Protein AF-A0A950WSG7-F1 (afdb_monomer)

Foldseek 3Di:
DDDPPVCPPVCPVVVVVVVVLVVCLVVVNFKDKDKDFPPPVVPQVVVVVVQKDWDDPVRQDPVNVVVLVVVVVVVRHSVRMTMIMHGNDHD

Sequence (91 aa):
LAVSSGHGGRGLGTALIDAVVQWATTNGMPALTLTTFRDVPWNRPFYERRGFRVLAADEVTPGLRAKVIEEESYGLPAEIRVVMRRDITGR

pLDDT: mean 84.62, std 13.29, range [42.22, 95.38]

Nearest PDB structures (foldseek):
  3d8p-assembly1_A  TM=8.148E-01  e=2.534E-03  Staphylococcus aureus subsp. aureus Mu50
  2cnt-assembly4_D  TM=7.202E-01  e=3.104E-03  Salmonella enterica subsp. enterica serovar Typhimurium str. LT2
  5isv-assembly2_B  TM=7.452E-01  e=6.987E-03  Escherichia coli O157:H7
  2j8n-assembly1_A  TM=7.665E-01  e=2.061E-02  Pseudomonas aeruginosa
  1yvo-assembly1_A  TM=7.691E-01  e=1.118E-01  Pseudomonas aeruginosa PAO1

Mean predicted aligned error: 5.74 Å

Structure (mmCIF, N/CA/C/O backbone):
data_AF-A0A950WSG7-F1
#
_entry.id   AF-A0A950WSG7-F1
#
loop_
_atom_site.group_PDB
_atom_site.id
_atom_site.type_symbol
_atom_site.label_atom_id
_atom_site.label_alt_id
_atom_site.label_comp_id
_atom_site.label_asym_id
_atom_site.label_entity_id
_atom_site.label_seq_id
_atom_site.pdbx_PDB_ins_code
_atom_site.Cartn_x
_atom_site.Cartn_y
_atom_site.Cartn_z
_atom_site.occupancy
_atom_site.B_iso_or_equiv
_atom_site.auth_seq_id
_atom_site.auth_comp_id
_atom_site.auth_asym_id
_atom_site.auth_atom_id
_atom_site.pdbx_PDB_model_num
ATOM 1 N N . LEU A 1 1 ? 6.060 6.310 1.419 1.00 57.91 1 LEU A N 1
ATOM 2 C CA . LEU A 1 1 ? 6.819 6.159 2.686 1.00 57.91 1 LEU A CA 1
ATOM 3 C C . LEU A 1 1 ? 8.221 5.686 2.341 1.00 57.91 1 LEU A C 1
ATOM 5 O O . LEU A 1 1 ? 8.331 4.679 1.657 1.00 57.91 1 LEU A O 1
ATOM 9 N N . ALA A 1 2 ? 9.263 6.385 2.781 1.00 49.28 2 ALA A N 1
ATOM 10 C CA . ALA A 1 2 ? 10.647 5.958 2.592 1.00 49.28 2 ALA A CA 1
ATOM 11 C C . ALA A 1 2 ? 11.391 6.087 3.924 1.00 49.28 2 ALA A C 1
ATOM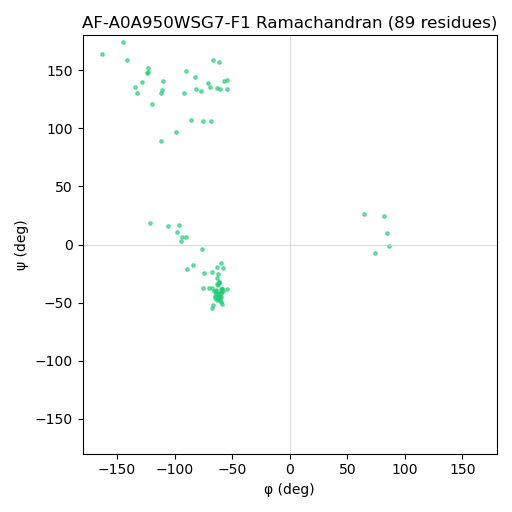 13 O O . ALA A 1 2 ? 11.310 7.121 4.582 1.00 49.28 2 ALA A O 1
ATOM 14 N N . VAL A 1 3 ? 12.090 5.028 4.328 1.00 54.41 3 VAL A N 1
ATOM 15 C CA . VAL A 1 3 ? 13.055 5.054 5.433 1.00 5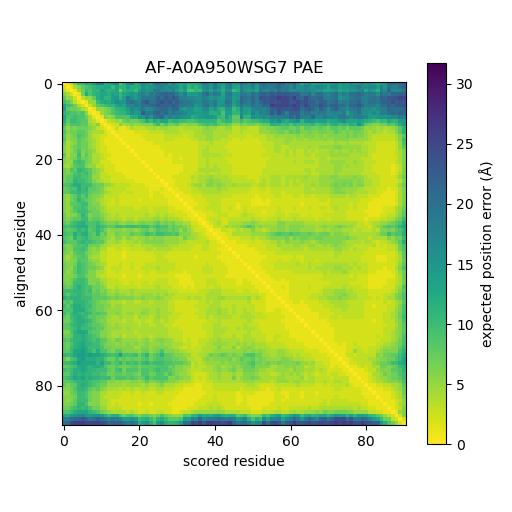4.41 3 VAL A CA 1
ATOM 16 C C . VAL A 1 3 ? 14.422 4.855 4.799 1.00 54.41 3 VAL A C 1
ATOM 18 O O . VAL A 1 3 ? 14.586 3.941 3.993 1.00 54.41 3 VAL A O 1
ATOM 21 N N . SER A 1 4 ? 15.387 5.713 5.135 1.00 42.56 4 SER A N 1
ATOM 22 C CA . SER A 1 4 ? 16.763 5.577 4.647 1.00 42.56 4 SER A CA 1
ATOM 23 C C . SER A 1 4 ? 17.310 4.180 4.970 1.00 42.56 4 SER A C 1
ATOM 25 O O . SER A 1 4 ? 17.174 3.697 6.098 1.00 42.56 4 SER A O 1
ATOM 27 N N . SER A 1 5 ? 17.938 3.537 3.982 1.00 48.62 5 SER A N 1
ATOM 28 C CA . SER A 1 5 ? 18.468 2.167 4.056 1.00 48.62 5 SER A CA 1
ATOM 29 C 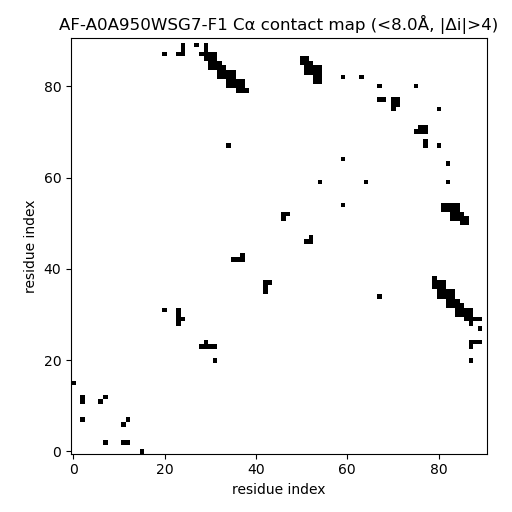C . SER A 1 5 ? 19.493 1.960 5.181 1.00 48.62 5 SER A C 1
ATOM 31 O O . SER A 1 5 ? 19.648 0.838 5.653 1.00 48.62 5 SER A O 1
ATOM 33 N N . GLY A 1 6 ? 20.114 3.031 5.695 1.00 42.22 6 GLY A N 1
ATOM 34 C CA . GLY A 1 6 ? 21.019 2.995 6.855 1.00 42.22 6 GLY A CA 1
ATOM 35 C C . GLY A 1 6 ? 20.342 2.856 8.230 1.00 42.22 6 GLY A C 1
ATOM 36 O O . GLY A 1 6 ? 21.034 2.758 9.237 1.00 42.22 6 GLY A O 1
ATOM 37 N N . HIS A 1 7 ? 19.005 2.858 8.299 1.00 49.84 7 HIS A N 1
ATOM 38 C CA . HIS A 1 7 ? 18.237 2.765 9.554 1.00 49.84 7 HIS A CA 1
ATOM 39 C C . HIS A 1 7 ? 17.282 1.557 9.594 1.00 49.84 7 HIS A C 1
ATOM 41 O O . HIS A 1 7 ? 16.346 1.510 10.403 1.00 49.84 7 HIS A O 1
ATOM 47 N N . GLY A 1 8 ? 17.515 0.564 8.728 1.00 55.53 8 GLY A N 1
ATOM 48 C CA . GLY A 1 8 ? 16.807 -0.714 8.765 1.00 55.53 8 GLY A CA 1
ATOM 49 C C . GLY A 1 8 ? 16.965 -1.408 10.125 1.00 55.53 8 GLY A C 1
ATOM 50 O O . GLY A 1 8 ? 18.023 -1.358 10.740 1.00 55.53 8 GLY A O 1
ATOM 51 N N . GLY A 1 9 ? 15.895 -2.030 10.629 1.00 61.03 9 GLY A N 1
ATOM 52 C CA . GLY A 1 9 ? 15.948 -2.843 11.855 1.00 61.03 9 GLY A CA 1
ATOM 53 C C . GLY A 1 9 ? 15.761 -2.102 13.187 1.00 61.03 9 GLY A C 1
ATOM 54 O O . GLY A 1 9 ? 15.696 -2.753 14.220 1.00 61.03 9 GLY A O 1
ATOM 55 N N . ARG A 1 10 ? 15.587 -0.771 13.197 1.00 61.72 10 ARG A N 1
ATOM 56 C CA . ARG A 1 10 ? 15.363 0.018 14.436 1.00 61.72 10 ARG A CA 1
ATOM 57 C C . ARG A 1 10 ? 13.886 0.297 14.750 1.00 61.72 10 ARG A C 1
ATOM 59 O O . ARG A 1 10 ? 13.568 1.234 15.470 1.00 61.72 10 ARG A O 1
ATOM 66 N N . GLY A 1 11 ? 12.963 -0.444 14.137 1.00 70.75 11 GLY A N 1
ATOM 67 C CA . GLY A 1 11 ? 11.516 -0.277 14.344 1.00 70.75 11 GLY A CA 1
ATOM 68 C C . GLY A 1 11 ? 10.878 0.962 13.695 1.00 70.75 11 GLY A C 1
ATOM 69 O O . GLY A 1 11 ? 9.656 1.038 13.645 1.00 70.75 11 GLY A O 1
ATOM 70 N N . LEU A 1 12 ? 11.655 1.887 13.118 1.00 76.56 12 LEU A N 1
ATOM 71 C CA . LEU A 1 12 ? 11.141 3.132 12.518 1.00 76.56 12 LEU A CA 1
ATOM 72 C C . LEU A 1 12 ? 10.144 2.895 11.376 1.00 76.56 12 LEU A C 1
ATOM 74 O O . LEU A 1 12 ? 9.105 3.545 11.312 1.00 76.56 12 LEU A O 1
ATOM 78 N N . GLY A 1 13 ? 10.424 1.926 10.500 1.00 78.44 13 GLY A N 1
ATOM 79 C CA . GLY A 1 13 ? 9.480 1.544 9.448 1.00 78.44 13 GLY A CA 1
ATOM 80 C C . GLY A 1 13 ? 8.161 1.010 10.014 1.00 78.44 13 GLY A C 1
ATOM 81 O O . GLY A 1 13 ? 7.108 1.264 9.441 1.00 78.44 13 GLY A O 1
ATOM 82 N N . THR A 1 14 ? 8.206 0.302 11.147 1.00 83.31 14 THR A N 1
ATOM 83 C CA . THR A 1 14 ? 7.002 -0.161 11.850 1.00 83.31 14 THR A CA 1
ATOM 84 C C . THR A 1 14 ? 6.224 1.026 12.401 1.00 83.31 14 THR A C 1
ATOM 86 O O . THR A 1 14 ? 5.059 1.173 12.063 1.00 83.31 14 THR A O 1
ATOM 89 N N . ALA A 1 15 ? 6.888 1.914 13.146 1.00 85.75 15 ALA A N 1
ATOM 90 C CA . ALA A 1 15 ? 6.254 3.077 13.761 1.00 85.75 15 ALA A CA 1
ATOM 91 C C . ALA A 1 15 ? 5.580 3.995 12.728 1.00 85.75 15 ALA A C 1
ATOM 93 O O . ALA A 1 15 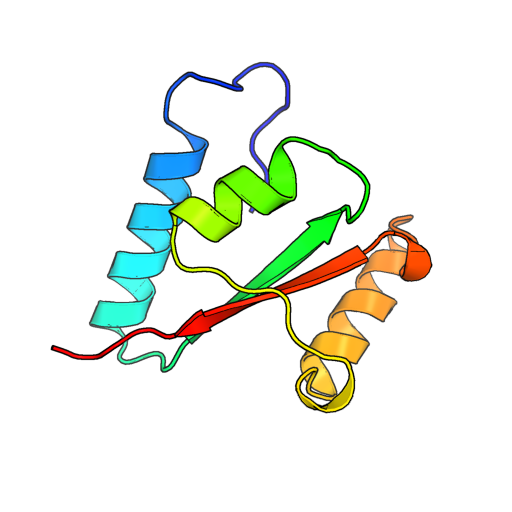? 4.474 4.474 12.956 1.00 85.75 15 ALA A O 1
ATOM 94 N N . LEU A 1 16 ? 6.208 4.201 11.565 1.00 87.00 16 LEU A N 1
ATOM 95 C CA . LEU A 1 16 ? 5.612 4.976 10.475 1.00 87.00 16 LEU A CA 1
ATOM 96 C C . LEU A 1 16 ? 4.363 4.306 9.899 1.00 87.00 16 LEU A C 1
ATOM 98 O O . LEU A 1 16 ? 3.364 4.981 9.661 1.00 87.00 16 LEU A O 1
ATOM 102 N N . ILE A 1 17 ? 4.406 2.992 9.668 1.00 89.12 17 ILE A N 1
ATOM 103 C CA . ILE A 1 17 ? 3.238 2.257 9.172 1.00 89.12 17 ILE A CA 1
ATOM 104 C C . ILE A 1 17 ? 2.111 2.302 10.202 1.00 89.12 17 ILE A C 1
ATOM 106 O O . ILE A 1 17 ? 0.977 2.590 9.833 1.00 89.12 17 ILE A O 1
ATOM 110 N N . ASP A 1 18 ? 2.421 2.089 11.478 1.00 89.50 18 ASP A N 1
ATOM 111 C CA . ASP A 1 18 ? 1.433 2.121 12.553 1.00 89.50 18 ASP A CA 1
ATOM 112 C C . ASP A 1 18 ? 0.794 3.507 12.681 1.00 89.50 18 ASP A C 1
ATOM 114 O O . ASP A 1 18 ? -0.428 3.606 12.763 1.00 89.50 18 ASP A O 1
ATOM 118 N N . ALA A 1 19 ? 1.584 4.581 12.600 1.00 90.50 19 ALA A N 1
ATOM 119 C CA . ALA A 1 19 ? 1.070 5.949 12.622 1.00 90.50 19 ALA A CA 1
ATOM 120 C C . ALA A 1 19 ? 0.105 6.225 11.456 1.00 90.50 19 ALA A C 1
ATOM 122 O O . ALA A 1 19 ? -0.974 6.782 11.660 1.00 90.50 19 ALA A O 1
ATOM 123 N N . VAL A 1 20 ? 0.454 5.797 10.238 1.00 91.12 20 VAL A N 1
ATOM 124 C CA . VAL A 1 20 ? -0.405 5.979 9.055 1.00 91.12 20 VAL A CA 1
ATOM 125 C C . VAL A 1 20 ? -1.676 5.134 9.152 1.00 91.12 20 VAL A C 1
ATOM 127 O O . VAL A 1 20 ? -2.748 5.596 8.772 1.00 91.12 20 VAL A O 1
ATOM 130 N N . VAL A 1 21 ? -1.589 3.922 9.702 1.00 91.56 21 VAL A N 1
ATOM 131 C CA . VAL A 1 21 ? -2.753 3.065 9.970 1.00 91.56 21 VAL A CA 1
ATOM 132 C C . VAL A 1 21 ? -3.682 3.719 10.985 1.00 91.56 21 VAL A C 1
ATOM 134 O O . VAL A 1 21 ? -4.875 3.807 10.726 1.00 91.56 21 VAL A O 1
ATOM 137 N N . GLN A 1 22 ? -3.157 4.224 12.104 1.00 92.50 22 GLN A N 1
ATOM 138 C CA . GLN A 1 22 ? -3.966 4.922 13.109 1.00 92.50 22 GLN A CA 1
ATOM 139 C C . GLN A 1 22 ? -4.648 6.162 12.531 1.00 92.50 22 GLN A C 1
ATOM 141 O O . GLN A 1 22 ? -5.834 6.395 12.784 1.00 92.50 22 GLN A O 1
ATOM 146 N N . TRP A 1 23 ? -3.926 6.930 11.712 1.00 93.38 23 TRP A N 1
ATOM 147 C CA . TRP A 1 23 ? -4.495 8.068 11.001 1.00 93.38 23 TRP A CA 1
ATOM 148 C C . TRP A 1 23 ? -5.625 7.629 10.062 1.00 93.38 23 TRP A C 1
ATOM 150 O O . TRP A 1 23 ? -6.712 8.201 10.112 1.00 93.38 23 TRP A O 1
ATOM 160 N N . ALA A 1 24 ? -5.412 6.584 9.260 1.00 92.69 24 ALA A N 1
ATOM 161 C CA . ALA A 1 24 ? -6.407 6.071 8.322 1.00 92.69 24 ALA A CA 1
ATOM 162 C C . ALA A 1 24 ? -7.671 5.572 9.036 1.00 92.69 24 ALA A C 1
ATOM 164 O O . ALA A 1 24 ? -8.775 5.930 8.633 1.00 92.69 24 ALA A O 1
ATOM 165 N N . THR A 1 25 ? -7.511 4.828 10.134 1.00 92.81 25 THR A N 1
ATOM 166 C CA . THR A 1 25 ? -8.620 4.375 10.984 1.00 92.81 25 THR A CA 1
ATOM 167 C C . THR A 1 25 ? -9.404 5.554 11.552 1.00 92.81 25 THR A C 1
ATOM 169 O O . THR A 1 25 ? -10.624 5.592 11.431 1.00 92.81 25 THR A O 1
ATOM 172 N N . THR A 1 26 ? -8.715 6.542 12.133 1.00 93.50 26 THR A N 1
ATOM 173 C CA . THR A 1 26 ? -9.357 7.728 12.733 1.00 93.50 26 THR A CA 1
ATOM 174 C C . THR A 1 26 ? -10.135 8.546 11.704 1.00 93.50 26 THR A C 1
ATOM 176 O O . THR A 1 26 ? -11.174 9.113 12.025 1.00 93.50 26 THR A O 1
ATOM 179 N N . ASN A 1 27 ? -9.658 8.588 10.459 1.00 94.25 27 ASN A N 1
ATOM 180 C CA . ASN A 1 27 ? -10.302 9.327 9.374 1.00 94.25 27 ASN A CA 1
ATOM 181 C C . ASN A 1 27 ? -11.321 8.488 8.583 1.00 94.25 27 ASN A C 1
ATOM 183 O O . ASN A 1 27 ? -11.826 8.959 7.568 1.00 94.25 27 ASN A O 1
ATOM 187 N N . GLY A 1 28 ? -11.619 7.253 9.005 1.00 93.44 28 GLY A N 1
ATOM 188 C CA . GLY A 1 28 ? -12.592 6.392 8.323 1.00 93.44 28 GLY A CA 1
ATOM 189 C C . GLY A 1 28 ? -12.178 5.995 6.903 1.00 93.44 28 GLY A C 1
ATOM 190 O O . GLY A 1 28 ? -13.031 5.742 6.055 1.00 93.44 28 GLY A O 1
ATOM 191 N N . MET A 1 29 ? -10.874 5.966 6.616 1.00 93.94 29 MET A N 1
ATOM 192 C CA . MET A 1 29 ? -10.375 5.512 5.320 1.00 93.94 29 MET A CA 1
ATOM 193 C C . MET A 1 29 ? -10.614 4.003 5.187 1.00 93.94 29 MET A C 1
ATOM 195 O O . MET A 1 29 ? -10.299 3.269 6.120 1.00 93.94 29 MET A O 1
ATOM 199 N N . PRO A 1 30 ? -11.099 3.503 4.038 1.00 93.12 30 PRO A N 1
ATOM 200 C CA . PRO A 1 30 ? -11.428 2.084 3.883 1.00 93.12 30 PRO A CA 1
ATOM 201 C C . PRO A 1 30 ? -10.187 1.193 3.746 1.00 93.12 30 PRO A C 1
ATOM 203 O O . PRO A 1 30 ? -10.237 -0.006 4.017 1.00 93.12 30 PRO A O 1
ATOM 206 N N . ALA A 1 31 ? -9.069 1.755 3.281 1.00 94.06 31 ALA A N 1
ATOM 207 C CA . ALA A 1 31 ? -7.831 1.026 3.062 1.00 94.06 31 ALA A CA 1
ATOM 208 C C . ALA A 1 31 ? -6.625 1.958 2.939 1.00 94.06 31 ALA A C 1
ATOM 210 O O . ALA A 1 31 ? -6.749 3.148 2.651 1.00 94.06 31 ALA A O 1
ATOM 211 N N . LEU A 1 32 ? -5.446 1.361 3.077 1.00 94.31 32 LEU A N 1
ATOM 212 C CA . LEU A 1 32 ? -4.163 1.924 2.691 1.00 94.31 32 LEU A CA 1
ATOM 213 C C . LEU A 1 32 ? -3.613 1.177 1.481 1.00 94.31 32 LEU A C 1
ATOM 215 O O . LEU A 1 32 ? -3.681 -0.050 1.415 1.00 94.31 32 LEU A O 1
ATOM 219 N N . THR A 1 33 ? -3.000 1.909 0.559 1.00 93.94 33 THR A N 1
ATOM 220 C CA . THR A 1 33 ? -2.292 1.342 -0.593 1.00 93.94 33 THR A CA 1
ATOM 221 C C . THR A 1 33 ? -0.857 1.836 -0.628 1.00 93.94 33 THR A C 1
ATOM 223 O O . THR A 1 33 ? -0.578 2.973 -0.249 1.00 93.94 33 THR A O 1
ATOM 226 N N . LEU A 1 34 ? 0.054 0.999 -1.111 1.00 92.69 34 LEU A N 1
ATOM 227 C CA . LEU A 1 34 ? 1.445 1.368 -1.343 1.00 92.69 34 LEU A CA 1
ATOM 228 C C . LEU A 1 34 ? 1.975 0.727 -2.619 1.00 92.69 34 LEU A C 1
ATOM 230 O O . LEU A 1 34 ? 1.473 -0.302 -3.065 1.00 92.69 34 LEU A O 1
ATOM 234 N N . THR A 1 35 ? 3.030 1.323 -3.150 1.00 90.81 35 THR A N 1
ATOM 235 C CA . THR A 1 35 ? 3.877 0.801 -4.220 1.00 90.81 35 THR A CA 1
ATOM 236 C C . THR A 1 35 ? 5.248 0.476 -3.630 1.00 90.81 35 THR A C 1
ATOM 238 O O . THR A 1 35 ? 5.822 1.251 -2.860 1.00 90.81 35 THR A O 1
ATOM 241 N N . THR A 1 36 ? 5.778 -0.705 -3.932 1.00 89.75 36 THR A N 1
ATOM 242 C CA . THR A 1 36 ? 7.118 -1.120 -3.492 1.00 89.75 36 THR A CA 1
ATOM 243 C C . THR A 1 36 ? 7.800 -1.968 -4.558 1.00 89.75 36 THR A C 1
ATOM 245 O O . THR A 1 36 ? 7.194 -2.293 -5.575 1.00 89.75 36 THR A O 1
ATOM 248 N N . PHE A 1 37 ? 9.068 -2.312 -4.348 1.00 88.75 37 PHE A N 1
ATOM 249 C CA . PHE A 1 37 ? 9.807 -3.180 -5.258 1.00 88.75 37 PHE A CA 1
ATOM 250 C C . PHE A 1 37 ? 9.421 -4.647 -5.071 1.00 88.75 37 PHE A C 1
ATOM 252 O O . PHE A 1 37 ? 9.407 -5.147 -3.943 1.00 88.75 37 PHE A O 1
ATOM 259 N N . ARG A 1 38 ? 9.154 -5.329 -6.186 1.00 84.06 38 ARG A N 1
ATOM 260 C CA . ARG A 1 38 ? 8.794 -6.749 -6.259 1.00 84.06 38 ARG A CA 1
ATOM 261 C C . ARG A 1 38 ? 9.932 -7.658 -5.801 1.00 84.06 38 ARG A C 1
ATOM 263 O O . ARG A 1 38 ? 9.700 -8.555 -4.996 1.00 84.06 38 ARG A O 1
ATOM 270 N N . ASP A 1 39 ? 11.143 -7.389 -6.282 1.00 81.81 39 ASP A N 1
ATOM 271 C CA . ASP A 1 39 ? 12.269 -8.330 -6.193 1.00 81.81 39 ASP A CA 1
ATOM 272 C C . ASP A 1 39 ? 13.162 -8.105 -4.968 1.00 81.81 39 ASP A C 1
ATOM 274 O O . ASP A 1 39 ? 14.192 -8.754 -4.809 1.00 81.81 39 ASP A O 1
ATOM 278 N N . VAL A 1 40 ? 12.768 -7.196 -4.071 1.00 83.19 40 VAL A N 1
ATOM 279 C CA . VAL A 1 40 ? 13.475 -6.952 -2.811 1.00 83.19 40 VAL A CA 1
ATOM 280 C C . VAL A 1 40 ? 12.967 -7.945 -1.755 1.00 83.19 40 VAL A C 1
ATOM 282 O O . VAL A 1 40 ? 11.853 -7.761 -1.245 1.00 83.19 40 VAL A O 1
ATOM 285 N N . PRO A 1 41 ? 13.758 -8.968 -1.361 1.00 77.25 41 PRO A N 1
ATOM 286 C CA . PRO A 1 41 ? 13.242 -10.124 -0.618 1.00 77.25 41 PRO A CA 1
ATOM 287 C C . PRO A 1 41 ? 12.653 -9.784 0.754 1.00 77.25 41 PRO A C 1
ATOM 289 O O . PRO A 1 41 ? 11.795 -10.501 1.259 1.00 77.25 41 PRO A O 1
ATOM 292 N N . TRP A 1 42 ? 13.091 -8.683 1.374 1.00 79.25 42 TRP A N 1
ATOM 293 C CA . TRP A 1 42 ? 12.599 -8.247 2.682 1.00 79.25 42 TRP A CA 1
ATOM 294 C C . TRP A 1 42 ? 11.377 -7.322 2.620 1.00 79.25 42 TRP A C 1
ATOM 296 O O . TRP A 1 42 ? 10.655 -7.239 3.615 1.00 79.25 42 TRP A O 1
ATOM 306 N N . ASN A 1 43 ? 11.115 -6.642 1.496 1.00 82.94 43 ASN A N 1
ATOM 307 C CA . ASN A 1 43 ? 10.035 -5.650 1.406 1.00 82.94 43 ASN A CA 1
ATOM 308 C C . ASN A 1 43 ? 8.670 -6.317 1.520 1.00 82.94 43 ASN A C 1
ATOM 310 O O . ASN A 1 43 ? 7.871 -5.973 2.392 1.00 82.94 43 ASN A O 1
ATOM 314 N N . ARG A 1 44 ? 8.416 -7.310 0.667 1.00 83.50 44 ARG A N 1
ATOM 315 C CA . ARG A 1 44 ? 7.124 -7.989 0.623 1.00 83.50 44 ARG A CA 1
ATOM 316 C C . ARG A 1 44 ? 6.766 -8.642 1.971 1.00 83.50 44 ARG A C 1
ATOM 318 O O . ARG A 1 44 ? 5.732 -8.262 2.521 1.00 83.50 44 ARG A O 1
ATOM 325 N N . PRO A 1 45 ? 7.629 -9.466 2.605 1.00 87.50 45 PRO A N 1
ATOM 326 C CA . PRO A 1 45 ? 7.342 -10.009 3.933 1.00 87.50 45 PRO A CA 1
ATOM 327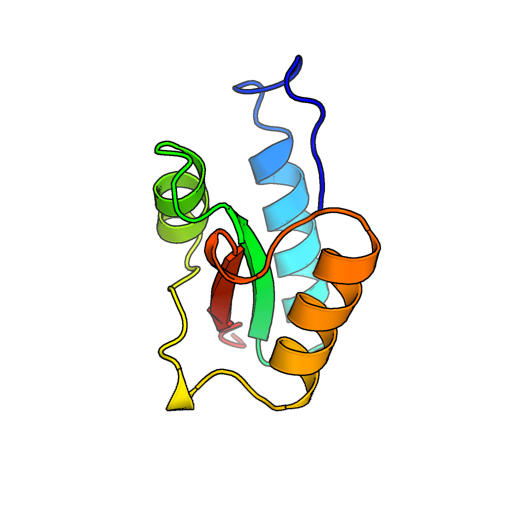 C C . PRO A 1 45 ? 7.180 -8.938 5.020 1.00 87.50 45 PRO A C 1
ATOM 329 O O . PRO A 1 45 ? 6.422 -9.128 5.971 1.00 87.50 45 PRO A O 1
ATOM 332 N N . PHE A 1 46 ? 7.893 -7.808 4.923 1.00 88.00 46 PHE A N 1
ATOM 333 C CA . PHE A 1 46 ? 7.739 -6.703 5.869 1.00 88.00 46 PHE A CA 1
ATOM 334 C C . PHE A 1 46 ? 6.321 -6.117 5.820 1.00 88.00 46 PHE A C 1
ATOM 336 O O . PHE A 1 46 ? 5.709 -5.932 6.874 1.00 88.00 46 PHE A O 1
ATOM 343 N N . TYR A 1 47 ? 5.779 -5.856 4.632 1.00 90.69 47 TYR A N 1
ATOM 344 C CA . TYR A 1 47 ? 4.425 -5.320 4.490 1.00 90.69 47 TYR A CA 1
ATOM 345 C C . TYR A 1 47 ? 3.347 -6.384 4.747 1.00 90.69 47 TYR A C 1
ATOM 347 O O . TYR A 1 47 ? 2.358 -6.084 5.417 1.00 90.69 47 TYR A O 1
ATOM 355 N N . GLU A 1 48 ? 3.564 -7.633 4.322 1.00 90.88 48 GLU A N 1
ATOM 356 C CA . GLU A 1 48 ? 2.632 -8.750 4.556 1.00 90.88 48 GLU A CA 1
ATOM 357 C C . GLU A 1 48 ? 2.389 -9.007 6.045 1.00 90.88 48 GLU A C 1
ATOM 359 O O . GLU A 1 48 ? 1.240 -9.056 6.485 1.00 90.88 48 GLU A O 1
ATOM 364 N N . ARG A 1 49 ? 3.447 -9.024 6.869 1.00 90.31 49 ARG A N 1
ATOM 365 C CA . ARG A 1 49 ? 3.311 -9.133 8.336 1.00 90.31 49 ARG A CA 1
ATOM 366 C C . ARG A 1 49 ? 2.512 -7.991 8.976 1.00 90.31 49 ARG A C 1
ATOM 368 O O . ARG A 1 49 ? 2.119 -8.101 10.131 1.00 90.31 49 ARG A O 1
ATOM 375 N N . ARG A 1 50 ? 2.300 -6.886 8.257 1.00 90.62 50 ARG A N 1
ATOM 376 C CA . ARG A 1 50 ? 1.561 -5.698 8.712 1.00 90.62 50 ARG A CA 1
ATOM 377 C C . ARG A 1 50 ? 0.179 -5.592 8.071 1.00 90.62 50 ARG A C 1
ATOM 379 O O . ARG A 1 50 ? -0.422 -4.521 8.124 1.00 90.62 50 ARG A O 1
ATOM 386 N N . GLY A 1 51 ? -0.320 -6.676 7.476 1.00 92.88 51 GLY A N 1
ATOM 387 C CA . GLY A 1 51 ? -1.672 -6.767 6.925 1.00 92.88 51 GLY A CA 1
ATOM 388 C C . GLY A 1 51 ? -1.818 -6.234 5.502 1.00 92.88 51 GLY A C 1
ATOM 389 O O . GLY A 1 51 ? -2.941 -6.087 5.031 1.00 92.88 51 GLY A O 1
ATOM 390 N N . PHE A 1 52 ? -0.717 -5.927 4.812 1.00 94.75 52 PHE A N 1
ATOM 391 C CA . PHE A 1 52 ? -0.780 -5.634 3.384 1.00 94.75 52 PHE A CA 1
ATOM 392 C C . PHE A 1 52 ? -0.786 -6.929 2.575 1.00 94.75 52 PHE A C 1
ATOM 394 O O . PHE A 1 52 ? -0.061 -7.867 2.882 1.00 94.75 52 PHE A O 1
ATOM 401 N N . ARG A 1 53 ? -1.527 -6.955 1.476 1.00 94.94 53 ARG A N 1
ATOM 402 C CA . ARG A 1 53 ? -1.473 -8.014 0.466 1.00 94.94 53 ARG A CA 1
ATOM 403 C C . ARG A 1 53 ? -1.164 -7.419 -0.894 1.00 94.94 53 ARG A C 1
ATOM 405 O O . ARG A 1 53 ? -1.514 -6.272 -1.159 1.00 94.94 53 ARG A O 1
ATOM 412 N N . VAL A 1 54 ? -0.527 -8.200 -1.756 1.00 94.31 54 VAL A N 1
ATOM 413 C CA . VAL A 1 54 ? -0.373 -7.837 -3.168 1.00 94.31 54 VAL A CA 1
ATOM 414 C C . VAL A 1 54 ? -1.758 -7.757 -3.812 1.00 94.31 54 VAL A C 1
ATOM 416 O O . VAL A 1 54 ? -2.596 -8.627 -3.570 1.00 94.31 54 VAL A O 1
ATOM 419 N N . LEU A 1 55 ? -1.996 -6.706 -4.596 1.00 94.75 55 LEU A N 1
ATOM 420 C CA . LEU A 1 55 ? -3.183 -6.608 -5.443 1.00 94.75 55 LEU A CA 1
ATOM 421 C C . LEU A 1 55 ? -2.962 -7.391 -6.737 1.00 94.75 55 LEU A C 1
ATOM 423 O O . LEU A 1 55 ? -1.918 -7.246 -7.382 1.00 94.75 55 LEU A O 1
ATOM 427 N N . ALA A 1 56 ? -3.950 -8.193 -7.125 1.00 92.69 56 ALA A N 1
ATOM 428 C CA . ALA A 1 56 ? -4.009 -8.759 -8.464 1.00 92.69 56 ALA A CA 1
ATOM 429 C C . ALA A 1 56 ? -4.245 -7.646 -9.500 1.00 92.69 56 ALA A C 1
ATOM 431 O O . ALA A 1 56 ? -4.684 -6.545 -9.166 1.00 92.69 56 ALA A O 1
ATOM 432 N N . ALA A 1 57 ? -3.908 -7.902 -10.766 1.00 88.06 57 ALA A N 1
ATOM 433 C CA . ALA A 1 57 ? -3.951 -6.872 -11.804 1.00 88.06 57 ALA A CA 1
ATOM 434 C C . ALA A 1 57 ? -5.355 -6.257 -11.968 1.00 88.06 57 ALA A C 1
ATOM 436 O O . ALA A 1 57 ? -5.482 -5.049 -12.152 1.00 88.06 57 ALA A O 1
ATOM 437 N N . ASP A 1 58 ? -6.402 -7.065 -11.869 1.00 92.38 58 ASP A N 1
ATOM 438 C CA . ASP A 1 58 ? -7.807 -6.654 -11.911 1.00 92.38 58 ASP A CA 1
ATOM 439 C C . ASP A 1 58 ? -8.243 -5.820 -10.693 1.00 92.38 58 ASP A C 1
ATOM 441 O O . ASP A 1 58 ? -9.146 -4.995 -10.808 1.00 92.38 58 ASP A O 1
ATOM 445 N N . GLU A 1 59 ? -7.561 -5.946 -9.554 1.00 92.75 59 GLU A N 1
ATOM 446 C CA . GLU A 1 59 ? -7.807 -5.131 -8.357 1.00 92.75 59 GLU A CA 1
ATOM 447 C C . GLU A 1 59 ? -7.081 -3.773 -8.383 1.00 92.75 59 GLU A C 1
ATOM 449 O O . GLU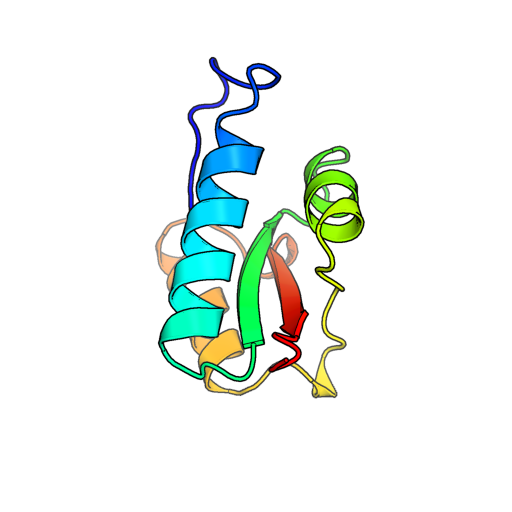 A 1 59 ? -7.414 -2.863 -7.614 1.00 92.75 59 GLU A O 1
ATOM 454 N N . VAL A 1 60 ? -6.067 -3.607 -9.243 1.00 93.00 60 VAL A N 1
ATOM 455 C CA . VAL A 1 60 ? -5.335 -2.339 -9.366 1.00 93.00 60 VAL A CA 1
ATOM 456 C C . VAL A 1 60 ? -6.186 -1.323 -10.123 1.00 93.00 60 VAL A C 1
ATOM 458 O O . VAL A 1 60 ? -6.315 -1.366 -11.351 1.00 93.00 60 VAL A O 1
ATOM 461 N N . THR A 1 61 ? -6.719 -0.359 -9.373 1.00 92.69 61 THR A N 1
ATOM 462 C CA . THR A 1 61 ? -7.548 0.725 -9.908 1.00 92.69 61 THR A CA 1
ATOM 463 C C . THR A 1 61 ? -6.785 1.601 -10.913 1.00 92.69 61 THR A C 1
ATOM 465 O O . THR A 1 61 ? -5.555 1.704 -10.842 1.00 92.69 61 THR A O 1
ATOM 468 N N . PRO A 1 62 ? -7.487 2.312 -11.818 1.00 93.31 62 PRO A N 1
ATOM 469 C CA . PRO A 1 62 ? -6.846 3.229 -12.761 1.00 93.31 62 PRO A CA 1
ATOM 470 C C . PRO A 1 62 ? -5.953 4.278 -12.084 1.00 93.31 62 PRO A C 1
ATOM 472 O O . PRO A 1 62 ? -4.862 4.559 -12.570 1.00 93.31 62 PRO A O 1
ATOM 475 N N . GLY A 1 63 ? -6.366 4.797 -10.921 1.00 92.50 63 GLY A N 1
ATOM 476 C CA . GLY A 1 63 ? -5.562 5.748 -10.148 1.00 92.50 63 GLY A CA 1
ATOM 477 C C . GLY A 1 63 ? -4.251 5.149 -9.630 1.00 92.50 63 GLY A C 1
ATOM 478 O O . GLY A 1 63 ? -3.216 5.805 -9.679 1.00 92.50 63 GLY A O 1
ATOM 479 N N . LEU A 1 64 ? -4.260 3.886 -9.191 1.00 92.44 64 LEU A N 1
ATOM 480 C CA . LEU A 1 64 ? -3.045 3.190 -8.753 1.00 92.44 64 LEU A CA 1
ATOM 481 C C . LEU A 1 64 ? -2.115 2.874 -9.928 1.00 92.44 64 LEU A C 1
ATOM 483 O O . LEU A 1 64 ? -0.902 3.006 -9.793 1.00 92.44 64 LEU A O 1
ATOM 487 N N . ARG A 1 65 ? -2.670 2.518 -11.093 1.00 91.00 65 ARG A N 1
ATOM 488 C CA . ARG A 1 65 ? -1.883 2.345 -12.326 1.00 91.00 65 ARG A CA 1
ATOM 489 C C . ARG A 1 65 ? -1.219 3.650 -12.744 1.00 91.00 65 ARG A C 1
ATOM 491 O O . ARG A 1 65 ? -0.024 3.653 -13.007 1.00 91.00 65 ARG A O 1
ATOM 498 N N . ALA A 1 66 ? -1.967 4.753 -12.731 1.00 91.12 66 ALA A N 1
ATOM 499 C CA . ALA A 1 66 ? -1.426 6.078 -13.016 1.00 91.12 66 ALA A CA 1
ATOM 500 C C . ALA A 1 66 ? -0.297 6.450 -12.045 1.00 91.12 66 ALA A C 1
ATOM 502 O O . ALA A 1 66 ? 0.709 7.001 -12.475 1.00 91.12 66 ALA A O 1
ATOM 503 N N . LYS A 1 67 ? -0.417 6.084 -10.760 1.00 90.44 67 LYS A N 1
ATOM 504 C CA . LYS A 1 67 ? 0.666 6.270 -9.786 1.00 90.44 67 LYS A CA 1
ATOM 505 C C . LYS A 1 67 ? 1.912 5.453 -10.102 1.00 90.44 67 LYS A C 1
ATOM 507 O O . LYS A 1 67 ? 3.004 5.989 -9.996 1.00 90.44 67 LYS A O 1
ATOM 512 N N . VAL A 1 68 ? 1.773 4.197 -10.518 1.00 89.25 68 VAL A N 1
ATOM 513 C CA . VAL A 1 68 ? 2.931 3.391 -10.936 1.00 89.25 68 VAL A CA 1
ATOM 514 C C . VAL A 1 68 ? 3.598 3.985 -12.185 1.00 89.25 68 VAL A C 1
ATOM 516 O O . VAL A 1 68 ? 4.817 4.059 -12.227 1.00 89.25 68 VAL A O 1
ATOM 519 N N . ILE A 1 69 ? 2.825 4.479 -13.155 1.00 89.50 69 ILE A N 1
ATOM 520 C CA . ILE A 1 69 ? 3.359 5.145 -14.360 1.00 89.50 69 ILE A CA 1
ATOM 521 C C . ILE A 1 69 ? 4.064 6.465 -14.003 1.00 89.50 69 ILE A C 1
ATOM 523 O O . ILE A 1 69 ? 5.124 6.782 -14.532 1.00 89.50 69 ILE A O 1
ATOM 527 N N . GLU A 1 70 ? 3.505 7.244 -13.075 1.00 88.62 70 GLU A N 1
ATOM 528 C CA . GLU A 1 70 ? 4.153 8.454 -12.557 1.00 88.62 70 GLU A CA 1
ATOM 529 C C . GLU A 1 70 ? 5.507 8.115 -11.909 1.00 88.62 70 GLU A C 1
ATOM 531 O O . GLU A 1 70 ? 6.492 8.815 -12.131 1.00 88.62 70 GLU A O 1
ATOM 536 N N . GLU A 1 71 ? 5.599 7.002 -11.178 1.00 86.62 71 GLU A N 1
ATOM 537 C CA . GLU A 1 71 ? 6.859 6.515 -10.607 1.00 86.62 71 GLU A CA 1
ATOM 538 C C . GLU A 1 71 ? 7.905 6.149 -11.674 1.00 86.62 71 GLU A C 1
ATOM 540 O O . GLU A 1 71 ? 9.093 6.409 -11.460 1.00 86.62 71 GLU A O 1
ATOM 545 N N . GLU A 1 72 ? 7.497 5.639 -12.841 1.00 87.94 72 GLU A N 1
ATOM 546 C CA . GLU A 1 72 ? 8.416 5.389 -13.964 1.00 87.94 72 GLU A CA 1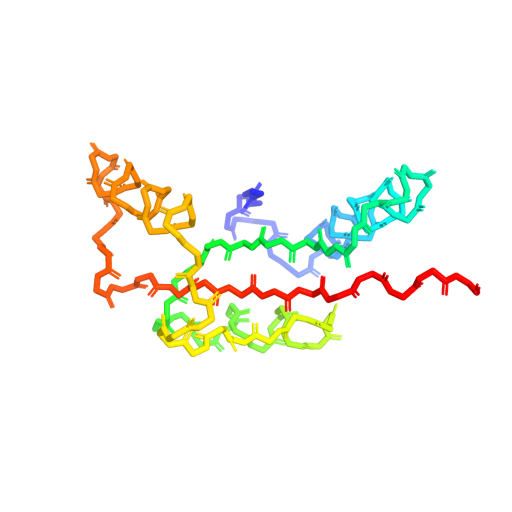
ATOM 547 C C . GLU A 1 72 ? 9.101 6.671 -14.434 1.00 87.94 72 GLU A C 1
ATOM 549 O O . GLU A 1 72 ? 10.305 6.666 -14.698 1.00 87.94 72 GLU A O 1
ATOM 554 N N . SER A 1 73 ? 8.368 7.791 -14.454 1.00 86.38 73 SER A N 1
ATOM 555 C CA . SER A 1 73 ? 8.928 9.104 -14.806 1.00 86.38 73 SER A CA 1
ATOM 556 C C . SER A 1 73 ? 10.014 9.577 -13.828 1.00 86.38 73 SER A C 1
ATOM 558 O O . SER A 1 73 ? 10.853 10.404 -14.182 1.00 86.38 73 SER A O 1
ATOM 560 N N . TYR A 1 74 ? 10.051 9.001 -12.622 1.00 84.88 74 TYR A N 1
ATOM 561 C CA . TYR A 1 74 ? 11.073 9.242 -11.603 1.00 84.88 74 TYR A CA 1
ATOM 562 C C . TYR A 1 74 ? 12.178 8.173 -11.580 1.00 84.88 74 TYR A C 1
ATOM 564 O O . TYR A 1 74 ? 12.986 8.146 -10.651 1.00 84.88 74 TYR A O 1
ATOM 572 N N . GLY A 1 75 ? 12.235 7.293 -12.585 1.00 86.50 75 GLY A N 1
ATOM 573 C CA . GLY A 1 75 ? 13.251 6.245 -12.692 1.00 86.50 75 GLY A CA 1
ATOM 574 C C . GLY A 1 75 ? 12.955 4.999 -11.854 1.00 86.50 75 GLY A C 1
ATOM 575 O O . GLY A 1 75 ? 13.883 4.287 -11.473 1.00 86.50 75 GLY A O 1
ATOM 576 N N . LEU A 1 76 ? 11.681 4.736 -11.544 1.00 85.44 76 LEU A N 1
ATOM 577 C CA . LEU A 1 76 ? 11.219 3.525 -10.861 1.00 85.44 76 LEU A CA 1
ATOM 578 C C . LEU A 1 76 ? 10.383 2.672 -11.838 1.00 85.44 76 LEU A C 1
ATOM 580 O O . LEU A 1 76 ? 9.168 2.850 -11.889 1.00 85.44 76 LEU A O 1
ATOM 584 N N . PRO A 1 77 ? 11.002 1.756 -12.605 1.00 86.81 77 PRO A N 1
ATOM 585 C CA . PRO A 1 77 ? 10.334 1.039 -13.697 1.00 86.81 77 PRO A CA 1
ATOM 586 C C . PRO A 1 77 ? 9.142 0.200 -13.219 1.00 86.81 77 PRO A C 1
ATOM 588 O O . PRO A 1 77 ? 9.275 -0.509 -12.215 1.00 86.81 77 PRO A O 1
ATOM 591 N N . ALA A 1 78 ? 7.987 0.254 -13.896 1.00 84.62 78 ALA A N 1
ATOM 592 C CA . ALA A 1 78 ? 6.751 -0.371 -13.418 1.00 84.62 78 ALA A CA 1
ATOM 593 C C . ALA A 1 78 ? 6.855 -1.893 -13.300 1.00 84.62 78 ALA A C 1
ATOM 595 O O . ALA A 1 78 ? 6.198 -2.489 -12.443 1.00 84.62 78 ALA A O 1
ATOM 596 N N . GLU A 1 79 ? 7.687 -2.533 -14.121 1.00 85.81 79 GLU A N 1
ATOM 597 C CA . GLU A 1 79 ? 7.875 -3.981 -14.147 1.00 85.81 79 GLU A CA 1
ATOM 598 C C . GLU A 1 79 ? 8.413 -4.528 -12.817 1.00 85.81 79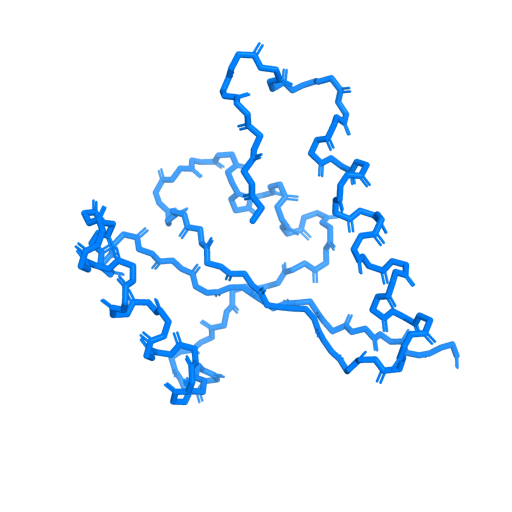 GLU A C 1
ATOM 600 O O . GLU A 1 79 ? 8.021 -5.618 -12.383 1.00 85.81 79 GLU A O 1
ATOM 605 N N . ILE A 1 80 ? 9.226 -3.733 -12.114 1.00 87.44 80 ILE A N 1
ATOM 606 C CA . ILE A 1 80 ? 9.755 -4.082 -10.792 1.00 87.44 80 ILE A CA 1
ATOM 607 C C . ILE A 1 80 ? 8.905 -3.525 -9.649 1.00 87.44 80 ILE A C 1
ATOM 609 O O . ILE A 1 80 ? 9.260 -3.701 -8.480 1.00 87.44 80 ILE A O 1
ATOM 613 N N . ARG A 1 81 ? 7.781 -2.857 -9.937 1.00 90.62 81 ARG A N 1
ATOM 614 C CA . ARG A 1 81 ? 6.848 -2.365 -8.915 1.00 90.62 81 ARG A CA 1
ATOM 615 C C . ARG A 1 81 ? 5.780 -3.405 -8.605 1.00 90.62 81 ARG A C 1
ATOM 617 O O . ARG A 1 81 ? 5.344 -4.204 -9.437 1.00 90.62 81 ARG A O 1
ATOM 624 N N . VAL A 1 82 ? 5.320 -3.371 -7.363 1.00 91.25 82 VAL A N 1
ATOM 625 C CA . VAL A 1 82 ? 4.141 -4.097 -6.908 1.00 91.25 82 VAL A CA 1
ATOM 626 C C . VAL A 1 82 ? 3.274 -3.174 -6.068 1.00 91.25 82 VAL A C 1
ATOM 628 O O . VAL A 1 82 ? 3.773 -2.435 -5.215 1.00 91.25 82 VAL A O 1
ATOM 631 N N . VAL A 1 83 ? 1.967 -3.218 -6.323 1.00 94.50 83 VAL A N 1
ATOM 632 C CA . VAL A 1 83 ? 0.969 -2.505 -5.529 1.00 94.50 83 VAL A CA 1
ATOM 633 C C . VAL A 1 83 ? 0.473 -3.437 -4.436 1.00 94.50 83 VAL A C 1
ATOM 635 O O . VAL A 1 83 ? 0.106 -4.584 -4.698 1.00 94.50 83 VAL A O 1
ATOM 638 N N . MET A 1 84 ? 0.456 -2.944 -3.205 1.00 94.88 84 MET A N 1
ATOM 639 C CA . MET A 1 84 ? -0.085 -3.666 -2.065 1.00 94.88 84 MET A CA 1
ATOM 640 C C . MET A 1 84 ? -1.178 -2.851 -1.386 1.00 94.88 84 MET A C 1
ATOM 642 O O . MET A 1 84 ? -1.125 -1.621 -1.358 1.00 94.88 84 MET A O 1
ATOM 646 N N . ARG A 1 85 ? -2.154 -3.546 -0.807 1.00 95.38 85 ARG A N 1
ATOM 647 C CA . ARG A 1 85 ? -3.288 -2.963 -0.095 1.00 95.38 85 ARG A CA 1
ATOM 648 C C . ARG A 1 85 ? -3.427 -3.577 1.285 1.00 95.38 85 ARG A C 1
ATOM 650 O O . ARG A 1 85 ? -3.292 -4.786 1.433 1.00 95.38 85 ARG A O 1
ATOM 657 N N . ARG A 1 86 ? -3.750 -2.749 2.269 1.00 94.75 86 ARG A N 1
ATOM 658 C CA . ARG A 1 86 ? -4.228 -3.161 3.586 1.00 94.75 86 ARG A CA 1
ATOM 659 C C . ARG A 1 86 ? -5.614 -2.576 3.787 1.00 94.75 86 ARG A C 1
ATOM 661 O O . ARG A 1 86 ? -5.757 -1.356 3.763 1.00 94.75 86 ARG A O 1
ATOM 668 N N . ASP A 1 87 ? -6.607 -3.424 4.008 1.00 94.81 87 ASP A N 1
ATOM 669 C CA . ASP A 1 87 ? -7.928 -2.953 4.408 1.00 94.81 87 ASP A CA 1
ATOM 670 C C . ASP A 1 87 ? -7.883 -2.431 5.846 1.00 94.81 87 ASP A C 1
ATOM 672 O O . ASP A 1 87 ? -7.202 -2.981 6.719 1.00 94.81 87 ASP A O 1
ATOM 676 N N . ILE A 1 88 ? -8.578 -1.323 6.074 1.00 92.81 88 ILE A N 1
ATOM 677 C CA . ILE A 1 88 ? -8.750 -0.748 7.399 1.00 92.81 88 ILE A CA 1
ATOM 678 C C . ILE A 1 88 ? -10.120 -1.204 7.869 1.00 92.81 88 ILE A C 1
ATOM 680 O O . ILE A 1 88 ? -11.153 -0.650 7.502 1.00 92.81 88 ILE A O 1
ATOM 684 N N . THR A 1 89 ? -10.128 -2.276 8.653 1.00 80.38 89 THR A N 1
ATOM 685 C CA . THR A 1 89 ? -11.336 -2.710 9.343 1.00 80.38 89 THR A CA 1
ATOM 686 C C . THR A 1 89 ? -11.656 -1.664 10.403 1.00 80.38 89 THR A C 1
ATOM 688 O O . THR A 1 89 ? -10.945 -1.552 11.407 1.00 80.38 89 THR A O 1
ATOM 691 N N . GLY A 1 90 ? -12.689 -0.863 10.142 1.00 64.69 90 GLY A N 1
ATOM 692 C CA . GLY A 1 90 ? -13.340 -0.063 11.171 1.00 64.69 90 GLY A CA 1
ATOM 693 C C . GLY A 1 90 ? -13.774 -0.977 12.314 1.00 64.69 90 GLY A C 1
ATOM 694 O O . GLY A 1 90 ? -14.130 -2.130 12.076 1.00 64.69 90 GLY A O 1
ATOM 695 N N . ARG A 1 91 ? -13.631 -0.470 13.536 1.00 52.12 91 ARG A N 1
ATOM 696 C CA . ARG A 1 91 ? -13.928 -1.168 14.788 1.00 52.12 91 ARG A CA 1
ATOM 697 C C . ARG A 1 91 ? -15.295 -1.847 14.785 1.00 52.12 91 ARG A C 1
ATOM 699 O O . ARG A 1 91 ? -16.244 -1.209 14.280 1.00 52.12 91 ARG A O 1
#

Secondary structure (DSSP, 8-state):
----GGGTTSSHHHHHHHHHHHHHHHTT-SEEEEEEESS-TTHHHHHHTTT-EEPPGGGS-HHHHHHHHHHHHTT--GGGEEEEEEE----

Radius of gyration: 13.53 Å; Cα contacts (8 Å, |Δi|>4): 91; chains: 1; bounding box: 35×20×30 Å

Solvent-accessible surface area (backbone atoms only — not comp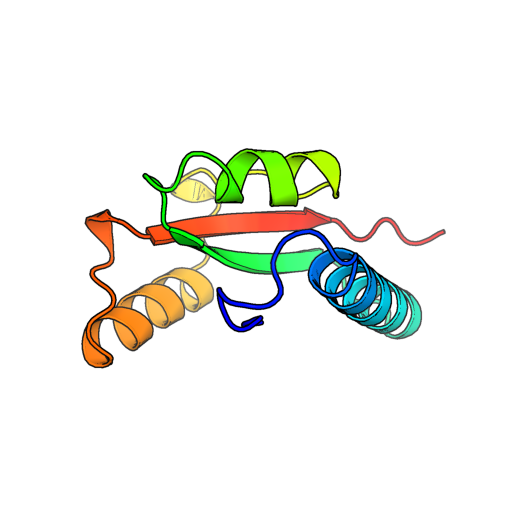arable to full-atom values): 5518 Å² total; per-residue (Å²): 141,86,74,65,82,94,56,71,91,71,56,55,73,55,54,53,51,51,52,53,49,53,50,34,54,77,68,69,37,67,58,49,76,49,77,46,56,61,85,44,84,62,52,57,60,57,41,40,79,69,58,30,42,78,55,54,78,91,68,54,45,72,69,55,50,51,50,41,55,54,37,33,80,74,75,43,56,56,90,47,47,38,50,30,38,23,75,42,81,75,131